Protein AF-A0A834JEW9-F1 (afdb_monomer_lite)

Foldseek 3Di:
DVVVVLVVCVLVVDQPQPAQEAEDEPPPCDPVNVVSVCVRHVNHDYDYDYPVCVVVVVVVVVVVVLQVVQQPDQWDAWQNDTDGQVVVFVVQCVDPQFVGKTWGWDQDPPTGTDIDIDTDGDPPDPDDPVVVLVVQCVDPVRVVD

Secondary structure (DSSP, 8-state):
-HHHHHHTTHHHHS--TT--EEEEESS---HHHHHHHHHH-TT-EEEEE-GGGHHHHHHHHHHHHHHHHHHT-S-EEETTEEE-HHHHHHHHHTSTT-SEEEEEEEE-SSSBEEEEEEEE--TT----HHHHHHHHTT-TTTTT-

InterPro domains:
  IPR045851 AMP-binding enzyme domain superfamily [G3DSA:3.30.300.30] (73-140)

Structure (mmCIF, N/CA/C/O backbone):
data_AF-A0A834JEW9-F1
#
_entry.id   AF-A0A834JEW9-F1
#
loop_
_atom_site.group_PDB
_atom_site.id
_atom_site.type_symbol
_atom_site.label_atom_id
_atom_site.label_alt_id
_atom_site.label_comp_id
_atom_site.label_asym_id
_atom_site.label_entity_id
_atom_site.label_seq_id
_atom_site.pdbx_PDB_ins_code
_atom_site.Cartn_x
_atom_site.Cartn_y
_atom_site.Cartn_z
_atom_site.occupancy
_atom_site.B_iso_or_equiv
_atom_site.auth_seq_id
_atom_site.auth_comp_id
_atom_site.auth_asym_id
_atom_site.auth_atom_id
_atom_site.pdbx_PDB_model_num
ATOM 1 N N . MET A 1 1 ? -5.432 -29.467 -17.049 1.00 59.66 1 MET A N 1
ATOM 2 C CA . MET A 1 1 ? -4.707 -30.247 -16.002 1.00 59.66 1 MET A CA 1
ATOM 3 C C . MET A 1 1 ? -5.603 -30.745 -14.854 1.00 59.66 1 MET A C 1
ATOM 5 O O . MET A 1 1 ? -5.379 -31.842 -14.351 1.00 59.66 1 MET A O 1
ATOM 9 N N . VAL A 1 2 ? -6.652 -30.005 -14.470 1.00 64.12 2 VAL A N 1
ATOM 10 C CA . VAL A 1 2 ? -7.563 -30.345 -13.351 1.00 64.12 2 VAL A CA 1
ATOM 11 C C . VAL A 1 2 ? -8.273 -31.698 -13.517 1.00 64.12 2 VAL A C 1
ATOM 13 O O . VAL A 1 2 ? -8.364 -32.460 -12.560 1.00 64.12 2 VAL A O 1
ATOM 16 N N . ASN A 1 3 ? -8.682 -32.073 -14.735 1.00 66.00 3 ASN A N 1
ATOM 17 C CA . ASN A 1 3 ? -9.286 -33.392 -14.996 1.00 66.00 3 ASN A CA 1
ATOM 18 C C . ASN A 1 3 ? -8.348 -34.562 -14.642 1.00 66.00 3 ASN A C 1
ATOM 20 O O . ASN A 1 3 ? -8.814 -35.622 -14.229 1.00 66.00 3 ASN A O 1
ATOM 24 N N . ARG A 1 4 ? -7.027 -34.369 -14.766 1.00 68.94 4 ARG A N 1
ATOM 25 C CA . ARG A 1 4 ? -6.020 -35.367 -14.379 1.00 68.94 4 ARG A CA 1
ATOM 26 C C . ARG A 1 4 ? -5.915 -35.485 -12.855 1.00 68.94 4 ARG A C 1
ATOM 28 O O . ARG A 1 4 ? -5.814 -36.596 -12.355 1.00 68.94 4 ARG A O 1
ATOM 35 N N . LEU A 1 5 ? -6.020 -34.364 -12.135 1.00 68.38 5 LEU A N 1
ATOM 36 C CA . LEU A 1 5 ? -6.044 -34.316 -10.664 1.00 68.38 5 LEU A CA 1
ATOM 37 C C . LEU A 1 5 ? -7.340 -34.895 -10.073 1.00 68.38 5 LEU A C 1
ATOM 39 O O . LEU A 1 5 ? -7.310 -35.604 -9.073 1.00 68.38 5 LEU A O 1
ATOM 43 N N . LEU A 1 6 ? -8.484 -34.643 -10.713 1.00 70.62 6 LEU A N 1
ATOM 44 C CA . LEU A 1 6 ? -9.760 -35.263 -10.343 1.00 70.62 6 LEU A CA 1
ATOM 45 C C . LEU A 1 6 ? -9.722 -36.788 -10.513 1.00 70.62 6 LEU A C 1
ATOM 47 O O . LEU A 1 6 ? -10.286 -37.520 -9.702 1.00 70.62 6 LEU A O 1
ATOM 51 N N . ARG A 1 7 ? -9.041 -37.272 -11.560 1.00 72.25 7 ARG A N 1
ATOM 52 C CA . ARG A 1 7 ? -8.896 -38.705 -11.854 1.00 72.25 7 ARG A CA 1
ATOM 53 C C . ARG A 1 7 ? -7.857 -39.416 -10.988 1.00 72.25 7 ARG A C 1
ATOM 55 O O . ARG A 1 7 ? -8.023 -40.605 -10.746 1.00 72.25 7 ARG A O 1
ATOM 62 N N . SER A 1 8 ? -6.825 -38.725 -10.503 1.00 74.38 8 SER A N 1
ATOM 63 C CA . SER A 1 8 ? -5.750 -39.341 -9.710 1.00 74.38 8 SER A CA 1
ATOM 64 C C . SER A 1 8 ? -6.145 -39.695 -8.272 1.00 74.38 8 SER A C 1
ATOM 66 O O . SER A 1 8 ? -5.367 -40.321 -7.561 1.00 74.38 8 SER A O 1
ATOM 68 N N . GLY A 1 9 ? -7.354 -39.332 -7.829 1.00 70.19 9 GLY A N 1
ATOM 69 C CA . GLY A 1 9 ? -7.906 -39.776 -6.546 1.00 70.19 9 GLY A CA 1
ATOM 70 C C . GLY A 1 9 ? -7.392 -39.021 -5.316 1.00 70.19 9 GLY A C 1
ATOM 71 O O . GLY A 1 9 ? -7.828 -39.332 -4.210 1.00 70.19 9 GLY A O 1
ATOM 72 N N . TYR A 1 10 ? -6.545 -37.996 -5.474 1.00 70.19 10 TYR A N 1
ATOM 73 C CA . TYR A 1 10 ? -6.052 -37.185 -4.347 1.00 70.19 10 TYR A CA 1
ATOM 74 C C . TYR A 1 10 ? -7.182 -36.544 -3.530 1.00 70.19 10 TYR A C 1
ATOM 76 O O . TYR A 1 10 ? -7.119 -36.543 -2.305 1.00 70.19 10 TYR A O 1
ATOM 84 N N . PHE A 1 11 ? -8.258 -36.099 -4.185 1.00 67.75 11 PHE A N 1
ATOM 85 C CA . PHE A 1 11 ? -9.433 -35.511 -3.525 1.00 67.75 11 PHE A CA 1
ATOM 86 C C . PHE A 1 11 ? -10.236 -36.495 -2.660 1.00 67.75 11 PHE A C 1
ATOM 88 O O . PHE A 1 11 ? -11.065 -36.070 -1.866 1.00 67.75 11 PHE A O 1
ATOM 95 N N . LYS A 1 12 ? -9.999 -37.807 -2.798 1.00 70.69 12 LYS A N 1
ATOM 96 C CA . LYS A 1 12 ? -10.557 -38.827 -1.895 1.00 70.69 12 LYS A CA 1
ATOM 97 C C . LYS A 1 12 ? -9.656 -39.090 -0.690 1.00 70.69 12 LYS A C 1
ATOM 99 O O . LYS A 1 12 ? -10.127 -39.597 0.319 1.00 70.69 12 LYS A O 1
ATOM 104 N N . LYS A 1 13 ? -8.359 -38.798 -0.820 1.00 72.19 13 LYS A N 1
ATOM 105 C CA . LYS A 1 13 ? -7.328 -39.101 0.181 1.00 72.19 13 LYS A CA 1
ATOM 106 C C . LYS A 1 13 ? -7.145 -37.966 1.193 1.00 72.19 13 LYS A C 1
ATOM 108 O O . LYS A 1 13 ? -6.768 -38.230 2.327 1.00 72.19 13 LYS A O 1
ATOM 113 N N . TYR A 1 14 ? -7.419 -36.727 0.785 1.00 63.47 14 TYR A N 1
ATOM 114 C CA . TYR A 1 14 ? -7.261 -35.523 1.600 1.00 63.47 14 TYR A CA 1
ATOM 115 C C . TYR A 1 14 ? -8.575 -34.743 1.675 1.00 63.47 14 TYR A C 1
ATOM 117 O O . TYR A 1 14 ? -9.266 -34.595 0.667 1.00 63.47 14 TYR A O 1
ATOM 125 N N . ASN A 1 15 ? -8.912 -34.222 2.858 1.00 65.12 15 ASN A N 1
ATOM 126 C CA . ASN A 1 15 ? -10.096 -33.385 3.037 1.00 65.12 15 ASN A CA 1
ATOM 127 C C . ASN A 1 15 ? -9.853 -31.996 2.425 1.00 65.12 15 ASN A C 1
ATOM 129 O O . ASN A 1 15 ? -9.040 -31.222 2.923 1.00 65.12 15 ASN A O 1
ATOM 133 N N . VAL A 1 16 ? -10.566 -31.689 1.343 1.00 67.44 16 VAL A N 1
ATOM 134 C CA . VAL A 1 16 ? -10.445 -30.435 0.579 1.00 67.44 16 VAL A CA 1
ATOM 135 C C . VAL A 1 16 ? -11.651 -29.504 0.743 1.00 67.44 16 VAL A C 1
ATOM 137 O O . VAL A 1 16 ? -11.764 -28.503 0.040 1.00 67.44 16 VAL A O 1
ATOM 140 N N . SER A 1 17 ? -12.533 -29.786 1.704 1.00 65.12 17 SER A N 1
ATOM 141 C CA . SER A 1 17 ? -13.801 -29.060 1.899 1.00 65.12 17 SER A CA 1
ATOM 142 C C . SER A 1 17 ? -13.626 -27.575 2.249 1.00 65.12 17 SER A C 1
ATOM 144 O O . SER A 1 17 ? -14.564 -26.794 2.120 1.00 65.12 17 SER A O 1
ATOM 146 N N . ILE A 1 18 ? -12.425 -27.180 2.688 1.00 69.31 18 ILE A N 1
ATOM 147 C CA . ILE A 1 18 ? -12.067 -25.803 3.067 1.00 69.31 18 ILE A CA 1
ATOM 148 C C . ILE A 1 18 ? -11.867 -24.907 1.832 1.00 69.31 18 ILE A C 1
ATOM 150 O O . ILE A 1 18 ? -11.905 -23.683 1.937 1.00 69.31 18 ILE A O 1
ATOM 154 N N . ILE A 1 19 ? -11.657 -25.487 0.647 1.00 67.69 19 ILE A N 1
ATOM 155 C CA . ILE A 1 19 ? -11.382 -24.713 -0.564 1.00 67.69 19 ILE A CA 1
ATOM 156 C C . ILE A 1 19 ? -12.644 -23.949 -0.988 1.00 67.69 19 ILE A C 1
ATOM 158 O O . ILE A 1 19 ? -13.613 -24.531 -1.469 1.00 67.69 19 ILE A O 1
ATOM 162 N N . THR A 1 20 ? -12.608 -22.625 -0.845 1.00 66.12 20 THR A N 1
ATOM 163 C CA . THR A 1 20 ? -13.730 -21.722 -1.156 1.00 66.12 20 THR A CA 1
ATOM 164 C C . THR A 1 20 ? -13.669 -21.130 -2.560 1.00 66.12 20 THR A C 1
ATOM 166 O O . THR A 1 20 ? -14.707 -20.804 -3.131 1.00 66.12 20 THR A O 1
ATOM 169 N N . LYS A 1 21 ? -12.477 -20.990 -3.151 1.00 73.69 21 LYS A N 1
ATOM 170 C CA . LYS A 1 21 ? -12.285 -20.431 -4.498 1.00 73.69 21 LYS A CA 1
ATOM 171 C C . LYS A 1 21 ? -11.303 -21.274 -5.290 1.00 73.69 21 LYS A C 1
ATOM 173 O O . LYS A 1 21 ? -10.227 -21.600 -4.795 1.00 73.69 21 LYS A O 1
ATOM 178 N N . VAL A 1 22 ? -11.668 -21.600 -6.524 1.00 70.25 22 VAL A N 1
ATOM 179 C CA . VAL A 1 22 ? -10.838 -22.395 -7.430 1.00 70.25 22 VAL A CA 1
ATOM 180 C C . VAL A 1 22 ? -10.768 -21.701 -8.773 1.00 70.25 22 VAL A C 1
ATOM 182 O O . VAL A 1 22 ? -11.793 -21.461 -9.409 1.00 70.25 22 VAL A O 1
ATOM 185 N N . TYR A 1 23 ? -9.546 -21.396 -9.194 1.00 72.25 23 TYR A N 1
ATOM 186 C CA . TYR A 1 23 ? -9.267 -20.809 -10.495 1.00 72.25 23 TYR A CA 1
ATOM 187 C C . TYR A 1 23 ? -8.914 -21.924 -11.471 1.00 72.25 23 TYR A C 1
ATOM 189 O O . TYR A 1 23 ? -8.018 -22.729 -11.209 1.00 72.25 23 TYR A O 1
ATOM 197 N N . VAL A 1 24 ? -9.659 -22.003 -12.570 1.00 71.25 24 VAL A N 1
ATOM 198 C CA . VAL A 1 24 ? -9.440 -23.005 -13.614 1.00 71.25 24 VAL A CA 1
ATOM 199 C C . VAL A 1 24 ? -9.161 -22.281 -14.920 1.00 71.25 24 VAL A C 1
ATOM 201 O O . VAL A 1 24 ? -10.003 -21.526 -15.401 1.00 71.25 24 VAL A O 1
ATOM 204 N N . ASP A 1 25 ? -7.968 -22.523 -15.452 1.00 64.56 25 ASP A N 1
ATOM 205 C CA . ASP A 1 25 ? -7.504 -22.030 -16.750 1.00 64.56 25 ASP A CA 1
ATOM 206 C C . ASP A 1 25 ? -8.060 -22.900 -17.895 1.00 64.56 25 ASP A C 1
ATOM 208 O O . ASP A 1 25 ? -8.418 -24.063 -17.654 1.00 64.56 25 ASP A O 1
ATOM 212 N N . ASP A 1 26 ? -8.096 -22.361 -19.119 1.00 60.44 26 ASP A N 1
ATOM 213 C CA . ASP A 1 26 ? -8.899 -22.774 -20.299 1.00 60.44 26 ASP A CA 1
ATOM 214 C C . ASP A 1 26 ? -8.728 -24.223 -20.833 1.00 60.44 26 ASP A C 1
ATOM 216 O O . ASP A 1 26 ? -9.263 -24.616 -21.871 1.00 60.44 26 ASP A O 1
ATOM 220 N N . SER A 1 27 ? -8.073 -25.115 -20.090 1.00 56.97 27 SER A N 1
ATOM 221 C CA . SER A 1 27 ? -8.093 -26.551 -20.378 1.00 56.97 27 SER A CA 1
ATOM 222 C C . SER A 1 27 ? -9.473 -27.174 -20.093 1.00 56.97 27 SER A C 1
ATOM 224 O O . SER A 1 27 ? -9.742 -27.583 -18.965 1.00 56.97 27 SER A O 1
ATOM 226 N N . ILE A 1 28 ? -10.331 -27.262 -21.122 1.00 59.53 28 ILE A N 1
ATOM 227 C CA . ILE A 1 28 ? -11.612 -28.007 -21.233 1.00 59.53 28 ILE A CA 1
ATOM 228 C C . ILE A 1 28 ? -12.122 -28.551 -19.883 1.00 59.53 28 ILE A C 1
ATOM 230 O O . ILE A 1 28 ? -12.046 -29.748 -19.563 1.00 59.53 28 ILE A O 1
ATOM 234 N N . PHE A 1 29 ? -12.644 -27.650 -19.050 1.00 68.44 29 PHE A N 1
ATOM 235 C CA . PHE A 1 29 ? -13.302 -28.021 -17.805 1.00 68.44 29 PHE A CA 1
ATOM 236 C C . PHE A 1 29 ? -14.787 -28.252 -18.083 1.00 68.44 29 PHE A C 1
ATOM 238 O O . PHE A 1 29 ? -15.613 -27.342 -18.015 1.00 68.44 29 PHE A O 1
ATOM 245 N N . THR A 1 30 ? -15.104 -29.486 -18.483 1.00 67.81 30 THR A N 1
ATOM 246 C CA . THR A 1 30 ? -16.472 -29.890 -18.835 1.00 67.81 30 THR A CA 1
ATOM 247 C C . THR A 1 30 ? -17.425 -29.765 -17.643 1.00 67.81 30 THR A C 1
ATOM 249 O O . THR A 1 30 ? -17.023 -29.969 -16.495 1.00 67.81 30 THR A O 1
ATOM 252 N N . SER A 1 31 ? -18.715 -29.526 -17.903 1.00 72.25 31 SER A N 1
ATOM 253 C CA . SER A 1 31 ? -19.759 -29.446 -16.865 1.00 72.25 31 SER A CA 1
ATOM 254 C C . SER A 1 31 ? -19.787 -30.688 -15.966 1.00 72.25 31 SER A C 1
ATOM 256 O O . SER A 1 31 ? -20.034 -30.605 -14.767 1.00 72.25 31 SER A O 1
ATOM 258 N N . ARG A 1 32 ? -19.444 -31.856 -16.521 1.00 76.56 32 ARG A N 1
ATOM 259 C CA . ARG A 1 32 ? -19.343 -33.111 -15.768 1.00 76.56 32 ARG A CA 1
ATOM 260 C C . ARG A 1 32 ? -18.185 -33.104 -14.768 1.00 76.56 32 ARG A C 1
ATOM 262 O O . ARG A 1 32 ? -18.350 -33.566 -13.640 1.00 76.56 32 ARG A O 1
ATOM 269 N N . SER A 1 33 ? -17.028 -32.570 -15.160 1.00 74.06 33 SER A N 1
ATOM 270 C CA . SER A 1 33 ? -15.881 -32.384 -14.263 1.00 74.06 33 SER A CA 1
ATOM 271 C C . SER A 1 33 ? -16.184 -31.376 -13.160 1.00 74.06 33 SER A C 1
ATOM 273 O O . SER A 1 33 ? -15.780 -31.589 -12.021 1.00 74.06 33 SER A O 1
ATOM 275 N N . GLN A 1 34 ? -16.946 -30.329 -13.480 1.00 75.44 34 GLN A N 1
ATOM 276 C CA . GLN A 1 34 ? -17.407 -29.333 -12.518 1.00 75.44 34 GLN A CA 1
ATOM 277 C C . GLN A 1 34 ? -18.321 -29.936 -11.451 1.00 75.44 34 GLN A C 1
ATOM 279 O O . GLN A 1 34 ? -18.061 -29.764 -10.264 1.00 75.44 34 GLN A O 1
ATOM 284 N N . ILE A 1 35 ? -19.328 -30.708 -11.861 1.00 78.00 35 ILE A N 1
ATOM 285 C CA . ILE A 1 35 ? -20.231 -31.407 -10.936 1.00 78.00 35 ILE A CA 1
ATOM 286 C C . ILE A 1 35 ? -19.445 -32.388 -10.060 1.00 78.00 35 ILE A C 1
ATOM 288 O O . ILE A 1 35 ? -19.649 -32.460 -8.851 1.00 78.00 35 ILE A O 1
ATOM 292 N N . ASN A 1 36 ? -18.506 -33.132 -10.651 1.00 77.75 36 ASN A N 1
ATOM 293 C CA . ASN A 1 36 ? -17.656 -34.042 -9.888 1.00 77.75 36 ASN A CA 1
ATOM 294 C C . ASN A 1 36 ? -16.746 -33.309 -8.898 1.00 77.75 36 ASN A C 1
ATOM 296 O O . ASN A 1 36 ? -16.523 -33.827 -7.812 1.00 77.75 36 ASN A O 1
ATOM 300 N N . PHE A 1 37 ? -16.245 -32.123 -9.241 1.00 77.56 37 PHE A N 1
ATOM 301 C CA . PHE A 1 37 ? -15.456 -31.298 -8.329 1.00 77.56 37 PHE A CA 1
ATOM 302 C C . PHE A 1 37 ? -16.311 -30.747 -7.179 1.00 77.56 37 PHE A C 1
ATOM 304 O O . PHE A 1 37 ? -15.913 -30.833 -6.020 1.00 77.56 37 PHE A O 1
ATOM 311 N N . GLN A 1 38 ? -17.524 -30.274 -7.474 1.00 79.06 38 GLN A N 1
ATOM 312 C CA . GLN A 1 38 ? -18.466 -29.768 -6.469 1.00 79.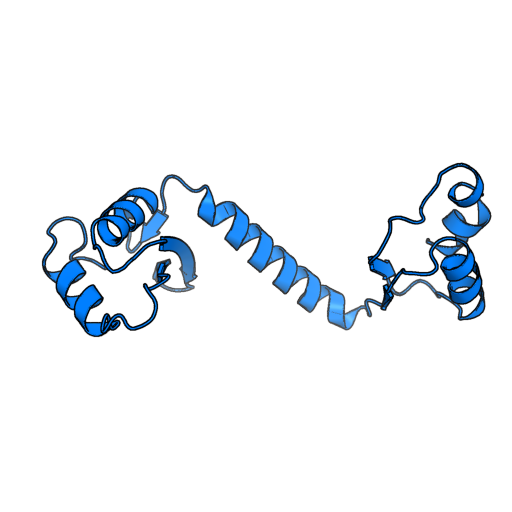06 38 GLN A CA 1
ATOM 313 C C . GLN A 1 38 ? -18.889 -30.832 -5.447 1.00 79.06 38 GLN A C 1
ATOM 315 O O . GLN A 1 38 ? -19.174 -30.489 -4.306 1.00 79.06 38 GLN A O 1
ATOM 320 N N . LYS A 1 39 ? -18.854 -32.126 -5.797 1.00 80.56 39 LYS A N 1
ATOM 321 C CA . LYS A 1 39 ? -19.064 -33.210 -4.818 1.00 80.56 39 LYS A CA 1
ATOM 322 C C . LYS A 1 39 ? -17.997 -33.248 -3.723 1.00 80.56 39 LYS A C 1
ATOM 324 O O . LYS A 1 39 ? -18.304 -33.648 -2.607 1.00 80.56 39 LYS A O 1
ATOM 329 N N . PHE A 1 40 ? -16.759 -32.870 -4.041 1.00 75.44 40 PHE A N 1
ATOM 330 C CA . PHE A 1 40 ? -15.663 -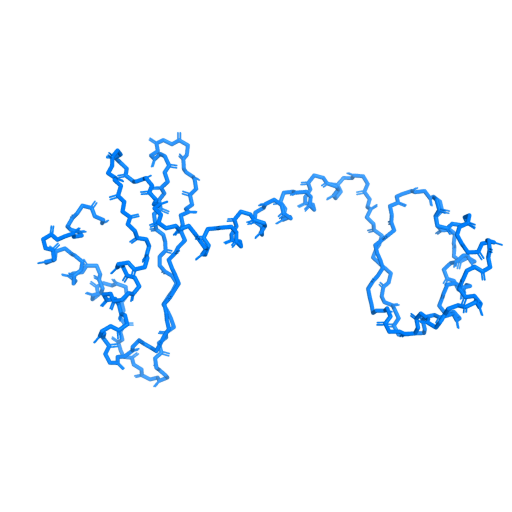32.820 -3.068 1.00 75.44 40 PHE A CA 1
ATOM 331 C C . PHE A 1 40 ? -15.587 -31.464 -2.360 1.00 75.44 40 PHE A C 1
ATOM 333 O O . PHE A 1 40 ? -15.199 -31.407 -1.197 1.00 75.44 40 PHE A O 1
ATOM 340 N N . CYS A 1 41 ? -15.979 -30.388 -3.046 1.00 73.88 41 CYS A N 1
ATOM 341 C CA . CYS A 1 41 ? -15.938 -29.024 -2.526 1.00 73.88 41 CYS A CA 1
ATOM 342 C C . CYS A 1 41 ? -17.295 -28.319 -2.742 1.00 73.88 41 CYS A C 1
ATOM 344 O O . CYS A 1 41 ? -17.419 -27.511 -3.672 1.00 73.88 41 CYS A O 1
ATOM 346 N N . PRO A 1 42 ? -18.317 -28.597 -1.908 1.00 73.50 42 PRO A N 1
ATOM 347 C CA . PRO A 1 42 ? -19.685 -28.110 -2.123 1.00 73.50 42 PRO A CA 1
ATOM 348 C C . PRO A 1 42 ? -19.814 -26.585 -2.022 1.00 73.50 42 PRO A C 1
ATOM 350 O O . PRO A 1 42 ? -20.632 -25.992 -2.716 1.00 73.50 42 PRO A O 1
ATOM 353 N N . ASN A 1 43 ? -18.955 -25.941 -1.227 1.00 73.50 43 ASN A N 1
ATOM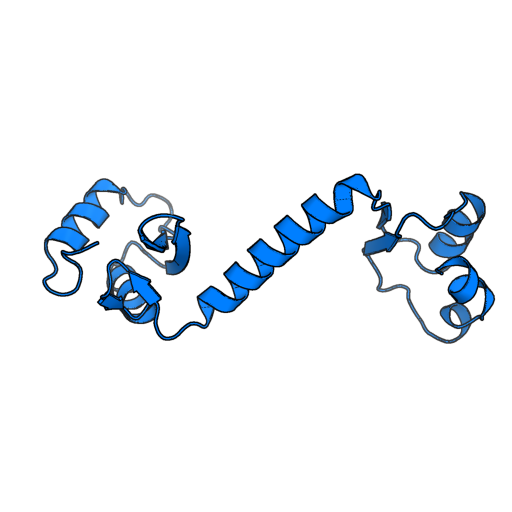 354 C CA . ASN A 1 43 ? -18.955 -24.489 -1.022 1.00 73.50 43 ASN A CA 1
ATOM 355 C C . ASN A 1 43 ? -17.976 -23.739 -1.944 1.00 73.50 43 ASN A C 1
ATOM 357 O O . ASN A 1 43 ? -17.703 -22.558 -1.724 1.00 73.50 43 ASN A O 1
ATOM 361 N N . SER A 1 44 ? -17.393 -24.413 -2.941 1.00 74.44 44 SER A N 1
ATOM 362 C CA . SER A 1 44 ? -16.372 -23.804 -3.797 1.00 74.44 44 SER A CA 1
ATOM 363 C C . SER A 1 44 ? -16.970 -23.014 -4.965 1.00 74.44 44 SER A C 1
ATOM 365 O O . SER A 1 44 ? -17.784 -23.519 -5.741 1.00 74.44 44 SER A O 1
ATOM 367 N N . TYR A 1 45 ? -16.506 -21.776 -5.133 1.00 73.50 45 TYR A N 1
ATOM 368 C CA . TYR A 1 45 ? -16.759 -20.964 -6.320 1.00 73.50 45 TYR A CA 1
ATOM 369 C C . TYR A 1 45 ? -15.686 -21.249 -7.370 1.00 73.50 45 TYR A C 1
ATOM 371 O O . TYR A 1 45 ? -14.491 -21.061 -7.122 1.00 73.50 45 TYR A O 1
ATOM 379 N N . ILE A 1 46 ? -16.114 -21.694 -8.551 1.00 70.50 46 ILE A N 1
ATOM 380 C CA . ILE A 1 46 ? -15.216 -21.993 -9.668 1.00 70.50 46 ILE A CA 1
ATOM 381 C C . ILE A 1 46 ? -15.192 -20.784 -10.593 1.00 70.50 46 ILE A C 1
ATOM 383 O O . ILE A 1 46 ? -16.189 -20.466 -11.240 1.00 70.50 46 ILE A O 1
ATOM 387 N N . ILE A 1 47 ? -14.043 -20.119 -10.647 1.00 69.25 47 ILE A N 1
ATOM 388 C CA . ILE A 1 47 ? -13.808 -18.964 -11.506 1.00 69.25 47 ILE A CA 1
ATOM 389 C C . ILE A 1 47 ? -13.014 -19.456 -12.713 1.00 69.25 47 ILE A C 1
ATOM 391 O O . ILE A 1 47 ? -11.871 -19.901 -12.582 1.00 69.25 47 ILE A O 1
ATOM 395 N N . LYS A 1 48 ? -13.643 -19.404 -13.890 1.00 67.19 48 LYS A N 1
ATOM 396 C CA . LYS A 1 48 ? -12.983 -19.706 -15.162 1.00 67.19 48 LYS A CA 1
ATOM 397 C C . LYS A 1 48 ? -12.170 -18.493 -15.592 1.00 67.19 48 LYS A C 1
ATOM 399 O O . LYS A 1 48 ? -12.715 -17.395 -15.696 1.00 67.19 48 LYS A O 1
ATOM 404 N N . MET A 1 49 ? -10.877 -18.698 -15.793 1.00 58.25 49 MET A N 1
ATOM 405 C CA . MET A 1 49 ? -9.986 -17.687 -16.344 1.00 58.25 49 MET A CA 1
ATOM 406 C C . MET A 1 49 ? -9.852 -17.971 -17.834 1.00 58.25 49 MET A C 1
ATOM 408 O O . MET A 1 49 ? -9.334 -19.016 -18.208 1.00 58.25 49 MET A O 1
ATOM 412 N N . TYR A 1 50 ? -10.385 -17.066 -18.651 1.00 61.19 50 TYR A N 1
ATOM 413 C CA . TYR A 1 50 ? -10.211 -17.112 -20.099 1.00 61.19 50 TYR A CA 1
ATOM 414 C C . TYR A 1 50 ? -8.860 -16.492 -20.467 1.00 61.19 50 TYR A C 1
ATOM 416 O O . TYR A 1 50 ? -8.424 -15.563 -19.782 1.00 61.19 50 TYR A O 1
ATOM 424 N N . GLU A 1 51 ? -8.221 -16.936 -21.550 1.00 59.59 51 GLU A N 1
ATOM 425 C CA . GLU A 1 51 ? -6.912 -16.418 -22.000 1.00 59.59 51 GLU A CA 1
ATOM 426 C C . GLU A 1 51 ? -6.841 -14.874 -22.044 1.00 59.59 51 GLU A C 1
ATOM 428 O O . GLU A 1 51 ? -5.839 -14.277 -21.662 1.00 59.59 51 GLU A O 1
ATOM 433 N N . TRP A 1 52 ? -7.930 -14.184 -22.403 1.00 56.19 52 TRP A N 1
ATOM 434 C CA . TRP A 1 52 ? -7.983 -12.711 -22.436 1.00 56.19 52 TRP A CA 1
ATOM 435 C C . TRP A 1 52 ? -8.060 -12.040 -21.060 1.00 56.19 52 TRP A C 1
ATOM 437 O O . TRP A 1 52 ? -7.734 -10.862 -20.919 1.00 56.19 52 TRP A O 1
ATOM 447 N N . LEU A 1 53 ? -8.467 -12.776 -20.027 1.00 54.34 53 LEU A N 1
ATOM 448 C CA . LEU A 1 53 ? -8.408 -12.310 -18.646 1.00 54.34 53 LEU A CA 1
ATOM 449 C C . LEU A 1 53 ? -7.020 -12.530 -18.043 1.00 54.34 53 LEU A C 1
ATOM 451 O O . LEU A 1 53 ? -6.710 -11.843 -17.079 1.00 54.34 53 LEU A O 1
ATOM 455 N N . GLN A 1 54 ? -6.169 -13.415 -18.581 1.00 59.81 54 GLN A N 1
ATOM 456 C CA . GLN A 1 54 ? -4.807 -13.621 -18.067 1.00 59.81 54 GLN A CA 1
ATOM 457 C C . GLN A 1 54 ? -3.979 -12.330 -17.988 1.00 59.81 54 GLN A C 1
ATOM 459 O O . GLN A 1 54 ? -3.417 -12.092 -16.921 1.00 59.81 54 GLN A O 1
ATOM 464 N N . PRO A 1 55 ? -3.927 -11.446 -19.007 1.00 60.94 55 PRO A N 1
ATOM 465 C CA . PRO A 1 55 ? -3.220 -10.175 -18.869 1.00 60.94 55 PRO A CA 1
ATOM 466 C C . PRO A 1 55 ? -3.869 -9.259 -17.826 1.00 60.94 55 PRO A C 1
ATOM 468 O O . PRO A 1 55 ? -3.157 -8.564 -17.112 1.00 60.94 55 PRO A O 1
ATOM 471 N N . VAL A 1 56 ? -5.199 -9.286 -17.671 1.00 60.25 56 VAL A N 1
ATOM 472 C CA . VAL A 1 56 ? -5.919 -8.482 -16.664 1.00 60.25 56 VAL A CA 1
ATOM 473 C C . VAL A 1 56 ? -5.655 -9.004 -15.249 1.00 60.25 56 VAL A C 1
ATOM 475 O O . VAL A 1 56 ? -5.393 -8.226 -14.339 1.00 60.25 56 VAL A O 1
ATOM 478 N N . ILE A 1 57 ? -5.669 -10.320 -15.057 1.00 64.69 57 ILE A N 1
ATOM 479 C CA . ILE A 1 57 ? -5.356 -11.005 -13.802 1.00 64.69 57 ILE A CA 1
ATOM 480 C C . ILE A 1 57 ? -3.887 -10.812 -13.457 1.00 64.69 57 ILE A C 1
ATOM 482 O O . ILE A 1 57 ? -3.580 -10.485 -12.315 1.00 64.69 57 ILE A O 1
ATOM 486 N N . LEU A 1 58 ? -2.979 -10.971 -14.420 1.00 60.31 58 LEU A N 1
ATOM 487 C CA . LEU A 1 58 ? -1.559 -10.708 -14.232 1.00 60.31 58 LEU A CA 1
ATOM 488 C C . LEU A 1 58 ? -1.356 -9.243 -13.846 1.00 60.31 58 LEU A C 1
ATOM 490 O O . LEU A 1 58 ? -0.720 -8.967 -12.845 1.00 60.31 58 LEU A O 1
ATOM 494 N N . PHE A 1 59 ? -1.998 -8.302 -14.536 1.00 57.72 59 PHE A N 1
ATOM 495 C CA . PHE A 1 59 ? -1.915 -6.885 -14.196 1.00 57.72 59 PHE A CA 1
ATOM 496 C C . PHE A 1 59 ? -2.445 -6.589 -12.784 1.00 57.72 59 PHE A C 1
ATOM 498 O O . PHE A 1 59 ? -1.776 -5.908 -12.008 1.00 57.72 59 PHE A O 1
ATOM 505 N N . ILE A 1 60 ? -3.606 -7.137 -12.409 1.00 61.09 60 ILE A N 1
ATOM 506 C CA . ILE A 1 60 ? -4.180 -6.985 -11.063 1.00 61.09 60 ILE A CA 1
ATOM 507 C C . ILE A 1 60 ? -3.258 -7.607 -10.011 1.00 61.09 60 ILE A C 1
ATOM 509 O O . ILE A 1 60 ? -2.954 -6.965 -9.010 1.00 61.09 60 ILE A O 1
ATOM 513 N N . THR A 1 61 ? -2.786 -8.834 -10.231 1.00 64.62 61 THR A N 1
ATOM 514 C CA . THR A 1 61 ? -1.899 -9.535 -9.294 1.00 64.62 61 THR A CA 1
ATOM 515 C C . THR A 1 61 ? -0.559 -8.824 -9.164 1.00 64.62 61 THR A C 1
ATOM 517 O O . THR A 1 61 ? -0.132 -8.594 -8.042 1.00 64.62 61 THR A O 1
ATOM 520 N N . THR A 1 62 ? 0.058 -8.368 -10.256 1.00 63.47 62 THR A N 1
ATOM 521 C CA . THR A 1 62 ? 1.285 -7.562 -10.225 1.00 63.47 62 THR A CA 1
ATOM 522 C C . THR A 1 62 ? 1.066 -6.242 -9.487 1.00 63.47 62 THR A C 1
ATOM 524 O O . THR A 1 62 ? 1.901 -5.871 -8.668 1.00 63.47 62 THR A O 1
ATOM 527 N N . ARG A 1 63 ? -0.061 -5.540 -9.690 1.00 64.00 63 ARG A N 1
ATOM 528 C CA . ARG A 1 63 ? -0.350 -4.310 -8.930 1.00 64.00 63 ARG A CA 1
ATOM 529 C C . ARG A 1 63 ? -0.582 -4.583 -7.443 1.00 64.00 63 ARG A C 1
ATOM 531 O O . ARG A 1 63 ? -0.082 -3.816 -6.630 1.00 64.00 63 ARG A O 1
ATOM 538 N N . ILE A 1 64 ? -1.290 -5.657 -7.085 1.00 67.94 64 ILE A N 1
ATOM 539 C CA . ILE A 1 64 ? -1.509 -6.054 -5.684 1.00 67.94 64 ILE A CA 1
ATOM 540 C C . ILE A 1 64 ? -0.193 -6.489 -5.030 1.00 67.94 64 ILE A C 1
ATOM 542 O O . ILE A 1 64 ? 0.076 -6.096 -3.903 1.00 67.94 64 ILE A O 1
ATOM 546 N N . ILE A 1 65 ? 0.646 -7.259 -5.725 1.00 65.00 65 ILE A N 1
ATOM 547 C CA . ILE A 1 65 ? 1.960 -7.683 -5.227 1.00 65.00 65 ILE A CA 1
ATOM 548 C C . ILE A 1 65 ? 2.864 -6.464 -5.033 1.00 65.00 65 ILE A C 1
ATOM 550 O O . ILE A 1 65 ? 3.452 -6.324 -3.968 1.00 65.00 65 ILE A O 1
ATOM 554 N N . ASN A 1 66 ? 2.919 -5.542 -5.997 1.00 61.75 66 ASN A N 1
ATOM 555 C CA . ASN A 1 66 ? 3.692 -4.306 -5.856 1.00 61.75 66 ASN A CA 1
ATOM 556 C C . ASN A 1 66 ? 3.171 -3.436 -4.705 1.00 61.75 66 ASN A C 1
ATOM 558 O O . ASN A 1 66 ? 3.971 -2.876 -3.964 1.00 61.75 66 ASN A O 1
ATOM 562 N N . PHE A 1 67 ? 1.852 -3.375 -4.506 1.00 65.56 67 PHE A N 1
ATOM 563 C CA . PHE A 1 67 ? 1.245 -2.706 -3.354 1.00 65.56 67 PHE A CA 1
ATOM 564 C C . PHE A 1 67 ? 1.653 -3.374 -2.030 1.00 65.56 67 PHE A C 1
ATOM 566 O O . PHE A 1 67 ? 2.099 -2.703 -1.108 1.00 65.56 67 PHE A O 1
ATOM 573 N N . LEU A 1 68 ? 1.589 -4.701 -1.929 1.00 66.94 68 LEU A N 1
ATOM 574 C CA . LEU A 1 68 ? 2.017 -5.419 -0.722 1.00 66.94 68 LEU A CA 1
ATOM 575 C C . LEU A 1 68 ? 3.520 -5.263 -0.449 1.00 66.94 68 LEU A C 1
ATOM 577 O O . LEU A 1 68 ? 3.920 -5.133 0.703 1.00 66.94 68 LEU A O 1
ATOM 581 N N . LEU A 1 69 ? 4.346 -5.234 -1.498 1.00 64.00 69 LEU A N 1
ATOM 582 C CA . LEU A 1 69 ? 5.779 -4.967 -1.383 1.00 64.00 69 LEU A CA 1
ATOM 583 C C . LEU A 1 69 ? 6.055 -3.527 -0.930 1.00 64.00 69 LEU A C 1
ATOM 585 O O . LEU A 1 69 ? 6.955 -3.321 -0.122 1.00 64.00 69 LEU A O 1
ATOM 589 N N . SER A 1 70 ? 5.274 -2.550 -1.405 1.00 60.22 70 SER A N 1
ATOM 590 C CA . SER A 1 70 ? 5.443 -1.136 -1.040 1.00 60.22 70 SER A CA 1
ATOM 591 C C . SER A 1 70 ? 5.210 -0.852 0.443 1.00 60.22 70 SER A C 1
ATOM 593 O O . SER A 1 70 ? 5.919 -0.035 1.015 1.00 60.22 70 SER A O 1
ATOM 595 N N . ILE A 1 71 ? 4.291 -1.579 1.091 1.00 65.12 71 ILE A N 1
ATOM 596 C CA . ILE A 1 71 ? 3.987 -1.406 2.523 1.00 65.12 71 ILE A CA 1
ATOM 597 C C . ILE A 1 71 ? 5.215 -1.705 3.401 1.00 65.12 71 ILE A C 1
ATOM 599 O O . ILE A 1 71 ? 5.373 -1.110 4.460 1.00 65.12 71 ILE A O 1
ATOM 603 N N . ASN A 1 72 ? 6.106 -2.593 2.949 1.00 65.94 72 ASN A N 1
ATOM 604 C CA . ASN A 1 72 ? 7.318 -2.971 3.680 1.00 65.94 72 ASN A CA 1
ATOM 605 C C . ASN A 1 72 ? 8.590 -2.289 3.145 1.00 65.94 72 ASN A C 1
ATOM 607 O O . ASN A 1 72 ? 9.693 -2.658 3.550 1.00 65.94 72 ASN A O 1
ATOM 611 N N . LYS A 1 73 ? 8.483 -1.333 2.211 1.00 68.44 73 LYS A N 1
ATOM 612 C CA . LYS A 1 73 ? 9.658 -0.597 1.727 1.00 68.44 73 LYS A CA 1
ATOM 613 C C . LYS A 1 73 ? 10.130 0.382 2.800 1.00 68.44 73 LYS A C 1
ATOM 615 O O . LYS A 1 73 ? 9.384 1.248 3.233 1.00 68.44 73 LYS A O 1
ATOM 620 N N . GLU A 1 74 ? 11.407 0.316 3.160 1.00 76.88 74 GLU A N 1
ATOM 621 C CA . GLU A 1 74 ? 12.005 1.287 4.088 1.00 76.88 74 GLU A CA 1
ATOM 622 C C . GLU A 1 74 ? 12.296 2.644 3.417 1.00 76.88 74 GLU A C 1
ATOM 624 O O . GLU A 1 74 ? 12.368 3.671 4.098 1.00 76.88 74 GLU A O 1
ATOM 629 N N . ILE A 1 75 ? 12.455 2.663 2.084 1.00 82.06 75 ILE A N 1
ATOM 630 C CA . ILE A 1 75 ? 12.869 3.829 1.285 1.00 82.06 75 ILE A CA 1
ATOM 631 C C . ILE A 1 75 ? 12.086 3.878 -0.041 1.00 82.06 75 ILE A C 1
ATOM 633 O O . ILE A 1 75 ? 11.959 2.864 -0.727 1.00 82.06 75 ILE A O 1
ATOM 637 N N . MET A 1 76 ? 11.630 5.075 -0.419 1.00 84.06 76 MET A N 1
ATOM 638 C CA . MET A 1 76 ? 11.005 5.436 -1.701 1.00 84.06 76 MET A CA 1
ATOM 639 C C . MET A 1 76 ? 11.838 6.514 -2.405 1.00 84.06 76 MET A C 1
ATOM 641 O O . MET A 1 76 ? 12.468 7.337 -1.734 1.00 84.06 76 MET A O 1
ATOM 645 N N . LYS A 1 77 ? 11.818 6.561 -3.740 1.00 82.50 77 LYS A N 1
ATOM 646 C CA . LYS A 1 77 ? 12.516 7.583 -4.537 1.00 82.50 77 LYS A CA 1
ATOM 647 C C . LYS A 1 77 ? 11.529 8.516 -5.228 1.00 82.50 77 LYS A C 1
ATOM 649 O O . LYS A 1 77 ? 10.953 8.168 -6.250 1.00 82.50 77 LYS A O 1
ATOM 654 N N . TYR A 1 78 ? 11.414 9.740 -4.727 1.00 82.75 78 TYR A N 1
ATOM 655 C CA . TYR A 1 78 ? 10.599 10.782 -5.349 1.00 82.75 78 TYR A CA 1
ATOM 656 C C . TYR A 1 78 ? 11.487 11.947 -5.783 1.00 82.75 78 TYR A C 1
ATOM 658 O O . TYR A 1 78 ? 12.172 12.545 -4.955 1.00 82.75 78 TYR A O 1
ATOM 666 N N . LYS A 1 79 ? 11.498 12.268 -7.084 1.00 80.88 79 LYS A N 1
ATOM 667 C CA . LYS A 1 79 ? 12.300 13.367 -7.667 1.00 80.88 79 LYS A CA 1
ATOM 668 C C . LYS A 1 79 ? 13.781 13.330 -7.261 1.00 80.88 79 LYS A C 1
ATOM 670 O O . LYS A 1 79 ? 14.343 14.342 -6.846 1.00 80.88 79 LYS A O 1
ATOM 675 N N . SER A 1 80 ? 14.406 12.153 -7.344 1.00 80.38 80 SER A N 1
ATOM 676 C CA . SER A 1 80 ? 15.800 11.911 -6.922 1.00 80.38 80 SER A CA 1
ATOM 677 C C . SER A 1 80 ? 16.077 12.069 -5.417 1.00 80.38 80 SER A C 1
ATOM 679 O O . SER A 1 80 ? 17.233 12.000 -5.001 1.00 80.38 80 SER A O 1
ATOM 681 N N . ILE A 1 81 ? 15.042 12.236 -4.588 1.00 82.62 81 ILE A N 1
ATOM 682 C CA . ILE A 1 81 ? 15.135 12.294 -3.126 1.00 82.62 81 ILE A CA 1
ATOM 683 C C . ILE A 1 81 ? 14.699 10.946 -2.555 1.00 82.62 81 ILE A C 1
ATOM 685 O O . ILE A 1 81 ? 13.673 10.390 -2.949 1.00 82.62 81 ILE A O 1
ATOM 689 N N . GLN A 1 82 ? 15.478 10.426 -1.609 1.00 84.69 82 GLN A N 1
ATOM 690 C CA . GLN A 1 82 ? 15.112 9.237 -0.847 1.00 84.69 82 GLN A CA 1
ATOM 691 C C . GLN A 1 82 ? 14.273 9.631 0.365 1.00 84.69 82 GLN A C 1
ATOM 693 O O . GLN A 1 82 ? 14.702 10.431 1.195 1.00 84.69 82 GLN A O 1
ATOM 698 N N . ILE A 1 83 ? 13.077 9.060 0.465 1.00 86.06 83 ILE A N 1
ATOM 699 C CA . ILE A 1 83 ? 12.120 9.356 1.528 1.00 86.06 83 ILE A CA 1
ATOM 700 C C . ILE A 1 83 ? 11.640 8.040 2.122 1.00 86.06 83 ILE A C 1
ATOM 702 O O . ILE A 1 83 ? 11.229 7.143 1.393 1.00 86.06 83 ILE A O 1
ATOM 706 N N . SER A 1 84 ? 11.660 7.923 3.447 1.00 86.69 84 SER A N 1
ATOM 707 C CA . SER A 1 84 ? 11.074 6.763 4.116 1.00 86.69 84 SER A CA 1
ATOM 708 C C . SER A 1 84 ? 9.554 6.941 4.251 1.00 86.69 84 SER A C 1
ATOM 710 O O . SER A 1 84 ? 9.125 7.976 4.781 1.00 86.69 84 SER A O 1
ATOM 712 N N . PRO A 1 85 ? 8.730 5.969 3.809 1.00 85.62 85 PRO A N 1
ATOM 713 C CA . PRO A 1 85 ? 7.274 6.056 3.928 1.00 85.62 85 PRO A CA 1
ATOM 714 C C . PRO A 1 85 ? 6.850 6.114 5.396 1.00 85.62 85 PRO A C 1
ATOM 716 O O . PRO A 1 85 ? 6.016 6.943 5.757 1.00 85.62 85 PRO A O 1
ATOM 719 N N . SER A 1 86 ? 7.522 5.357 6.269 1.00 85.56 86 SER A N 1
ATOM 720 C CA . SER A 1 86 ? 7.264 5.354 7.712 1.00 85.56 86 SER A CA 1
ATOM 721 C C . SER A 1 86 ? 7.411 6.743 8.337 1.00 85.56 86 SER A C 1
ATOM 723 O O . SER A 1 86 ? 6.656 7.105 9.236 1.00 85.56 86 SER A O 1
ATOM 725 N N . LYS A 1 87 ? 8.335 7.578 7.838 1.00 87.38 87 LYS A N 1
ATOM 726 C CA . LYS A 1 87 ? 8.504 8.954 8.336 1.00 87.38 87 LYS A CA 1
ATOM 727 C C . LYS A 1 87 ? 7.267 9.814 8.041 1.00 87.38 87 LYS A C 1
ATOM 729 O O . LYS A 1 87 ? 6.871 10.633 8.869 1.00 87.38 87 LYS A O 1
ATOM 734 N N . ILE A 1 88 ? 6.651 9.616 6.876 1.00 87.06 88 ILE A N 1
ATOM 735 C CA . ILE A 1 88 ? 5.418 10.302 6.469 1.00 87.06 88 ILE A CA 1
ATOM 736 C C . ILE A 1 88 ? 4.222 9.755 7.265 1.00 87.06 88 ILE A C 1
ATOM 738 O O . ILE A 1 88 ? 3.375 10.529 7.713 1.00 87.06 88 ILE A O 1
ATOM 742 N N . GLU A 1 89 ? 4.159 8.442 7.484 1.00 87.50 89 GLU A N 1
ATOM 743 C CA . GLU A 1 89 ? 3.107 7.800 8.282 1.00 87.50 89 GLU A CA 1
ATOM 744 C C . GLU A 1 89 ? 3.104 8.303 9.724 1.00 87.50 89 GLU A C 1
ATOM 746 O O . GLU A 1 89 ? 2.069 8.771 10.190 1.00 87.50 89 GLU A O 1
ATOM 751 N N . ILE A 1 90 ? 4.264 8.310 10.391 1.00 86.88 90 ILE A N 1
ATOM 752 C CA . ILE A 1 90 ? 4.426 8.838 11.754 1.00 86.88 90 ILE A CA 1
ATOM 753 C C . ILE A 1 90 ? 4.005 10.311 11.811 1.00 86.88 90 ILE A C 1
ATOM 755 O O . ILE A 1 90 ? 3.308 10.732 12.737 1.00 86.88 90 ILE A O 1
ATOM 759 N N . PHE A 1 91 ? 4.377 11.104 10.800 1.00 87.69 91 PHE A N 1
ATOM 760 C CA . PHE A 1 91 ? 3.970 12.504 10.717 1.00 87.69 91 PHE A CA 1
ATOM 761 C C . PHE A 1 91 ? 2.445 12.657 10.664 1.00 87.69 91 PHE A C 1
ATOM 763 O O . PHE A 1 91 ? 1.891 13.484 11.386 1.00 87.69 91 PHE A O 1
ATOM 770 N N . PHE A 1 92 ? 1.742 11.859 9.860 1.00 85.12 92 PHE A N 1
ATOM 771 C CA . PHE A 1 92 ? 0.283 11.928 9.797 1.00 85.12 92 PHE A CA 1
ATOM 772 C C . PHE A 1 92 ? -0.409 11.313 11.021 1.00 85.12 92 PHE A C 1
ATOM 774 O O . PHE A 1 92 ? -1.401 11.880 11.475 1.00 85.12 92 PHE A O 1
ATOM 781 N N . GLN A 1 93 ? 0.120 10.221 11.580 1.00 85.62 93 GLN A N 1
ATOM 782 C CA . GLN A 1 93 ? -0.380 9.579 12.804 1.00 85.62 93 GLN A CA 1
ATOM 783 C C . GLN A 1 93 ? -0.237 10.479 14.038 1.00 85.62 93 GLN A C 1
ATOM 785 O O . GLN A 1 93 ? -1.022 10.371 14.975 1.00 85.62 93 GLN A O 1
ATOM 790 N N . SER A 1 94 ? 0.709 11.427 14.032 1.00 84.94 94 SER A N 1
ATOM 791 C CA . SER A 1 94 ? 0.802 12.450 15.084 1.00 84.94 94 SER A CA 1
ATOM 792 C C . SER A 1 94 ? -0.450 13.337 15.179 1.00 84.94 94 SER A C 1
ATOM 794 O O . SER A 1 94 ? -0.691 13.978 16.204 1.00 84.94 94 SER A O 1
ATOM 796 N N . HIS A 1 95 ? -1.278 13.382 14.127 1.00 84.06 95 HIS A N 1
ATOM 797 C CA . HIS A 1 95 ? -2.522 14.133 14.143 1.00 84.06 95 HIS A CA 1
ATOM 798 C C . HIS A 1 95 ? -3.643 13.304 14.789 1.00 84.06 95 HIS A C 1
ATOM 800 O O . HIS A 1 95 ? -4.072 12.291 14.256 1.00 84.06 95 HIS A O 1
ATOM 806 N N . THR A 1 96 ? -4.219 13.820 15.878 1.00 81.00 96 THR A N 1
ATOM 807 C CA . THR A 1 96 ? -5.319 13.200 16.655 1.00 81.00 96 THR A CA 1
ATOM 808 C C . THR A 1 96 ? -6.538 12.722 15.856 1.00 81.00 96 THR A C 1
ATOM 810 O O . THR A 1 96 ? -7.284 11.867 16.319 1.00 81.00 96 THR A O 1
ATOM 813 N N . ASP A 1 97 ? -6.769 13.277 14.665 1.00 84.62 97 ASP A N 1
ATOM 814 C CA . ASP A 1 97 ? -7.918 12.954 13.811 1.00 84.62 97 ASP A CA 1
ATOM 815 C C . ASP A 1 97 ? -7.636 11.806 12.819 1.00 84.62 97 ASP A C 1
ATOM 817 O O . ASP A 1 97 ? -8.487 11.487 11.975 1.00 84.62 97 ASP A O 1
ATOM 821 N N . V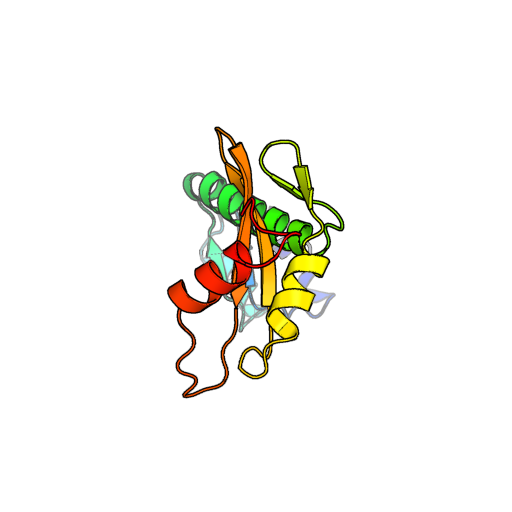AL A 1 98 ? -6.437 11.222 12.893 1.00 85.00 98 VAL A N 1
ATOM 822 C CA . VAL A 1 98 ? -5.891 10.244 11.954 1.00 85.00 98 VAL A CA 1
ATOM 823 C C . VAL A 1 98 ? -5.460 8.983 12.709 1.00 85.00 98 VAL A C 1
ATOM 825 O O . VAL A 1 98 ? -4.335 8.915 13.195 1.00 85.00 98 VAL A O 1
ATOM 828 N N . PRO A 1 99 ? -6.343 7.977 12.830 1.00 80.88 99 PRO A N 1
ATOM 829 C CA . PRO A 1 99 ? -6.005 6.732 13.515 1.00 80.88 99 PRO A CA 1
ATOM 830 C C . PRO A 1 99 ? -4.978 5.889 12.753 1.00 80.88 99 PRO A C 1
ATOM 832 O O . PRO A 1 99 ? -4.109 5.287 13.369 1.00 80.88 99 PRO A O 1
ATOM 835 N N . GLU A 1 100 ? -5.071 5.836 11.422 1.00 81.75 100 GLU A N 1
ATOM 836 C CA . GLU A 1 100 ? -4.237 4.961 10.595 1.00 81.75 100 GLU A CA 1
ATOM 837 C C . GLU A 1 100 ? -3.859 5.644 9.284 1.00 81.75 100 GLU A C 1
ATOM 839 O O . GLU A 1 100 ? -4.658 6.369 8.676 1.00 81.75 100 GLU A O 1
ATOM 844 N N . VAL A 1 101 ? -2.625 5.395 8.852 1.00 84.38 101 VAL A N 1
ATOM 845 C CA . VAL A 1 101 ? -2.040 5.947 7.631 1.00 84.38 101 VAL A CA 1
ATOM 846 C C . VAL A 1 101 ? -1.177 4.880 7.004 1.00 84.38 101 VAL A C 1
ATOM 848 O O . VAL A 1 101 ? -0.399 4.247 7.709 1.00 84.38 101 VAL A O 1
ATOM 851 N N . VAL A 1 102 ? -1.308 4.728 5.694 1.00 83.56 102 VAL A N 1
ATOM 852 C CA . VAL A 1 102 ? -0.440 3.874 4.888 1.00 83.56 102 VAL A CA 1
ATOM 853 C C . VAL A 1 102 ? 0.070 4.698 3.720 1.00 83.56 102 VAL A C 1
ATOM 855 O O . VAL A 1 102 ? -0.725 5.302 2.995 1.00 83.56 102 VAL A O 1
ATOM 858 N N . VAL A 1 103 ? 1.383 4.752 3.537 1.00 84.38 103 VAL A N 1
ATOM 859 C CA . VAL A 1 103 ? 2.021 5.469 2.432 1.00 84.38 103 VAL A CA 1
ATOM 860 C C . VAL A 1 103 ? 2.558 4.460 1.432 1.00 84.38 103 VAL A C 1
ATOM 862 O O . VAL A 1 103 ? 3.296 3.551 1.782 1.00 84.38 103 VAL A O 1
ATOM 865 N N . VAL A 1 104 ? 2.173 4.634 0.172 1.00 81.56 104 VAL A N 1
ATOM 866 C CA . VAL A 1 104 ? 2.545 3.742 -0.925 1.00 81.56 104 VAL A CA 1
ATOM 867 C C . VAL A 1 104 ? 3.166 4.544 -2.047 1.00 81.56 104 VAL A C 1
ATOM 869 O O . VAL A 1 104 ? 2.639 5.581 -2.448 1.00 81.56 104 VAL A O 1
ATOM 872 N N . ASP A 1 105 ? 4.260 4.038 -2.590 1.00 78.50 105 ASP A N 1
ATOM 873 C CA . ASP A 1 105 ? 4.873 4.552 -3.796 1.00 78.50 105 ASP A CA 1
ATOM 874 C C . ASP A 1 105 ? 4.159 4.003 -5.041 1.00 78.50 105 ASP A C 1
ATOM 876 O O . ASP A 1 105 ? 3.953 2.800 -5.210 1.00 78.50 105 ASP A O 1
ATOM 880 N N . ILE A 1 106 ? 3.734 4.900 -5.930 1.00 76.12 106 ILE A N 1
ATOM 881 C CA . ILE A 1 106 ? 3.172 4.518 -7.223 1.00 76.12 106 ILE A CA 1
ATOM 882 C C . ILE A 1 106 ? 4.171 4.887 -8.315 1.00 76.12 106 ILE A C 1
ATOM 884 O O . ILE A 1 106 ? 4.449 6.077 -8.483 1.00 76.12 106 ILE A O 1
ATOM 888 N N . PRO A 1 107 ? 4.667 3.911 -9.099 1.00 68.94 107 PRO A N 1
ATOM 889 C CA . PRO A 1 107 ? 5.575 4.207 -10.195 1.00 68.94 107 PRO A CA 1
ATOM 890 C C . PRO A 1 107 ? 4.863 5.072 -11.241 1.00 68.94 107 PRO A C 1
ATOM 892 O O . PRO A 1 107 ? 3.762 4.737 -11.696 1.00 68.94 107 PRO A O 1
ATOM 895 N N . TYR A 1 108 ? 5.494 6.184 -11.610 1.00 69.00 108 TYR A N 1
ATOM 896 C CA . TYR A 1 108 ? 5.031 7.125 -12.624 1.00 69.00 108 TYR A CA 1
ATOM 897 C C . TYR A 1 108 ? 6.068 7.220 -13.741 1.00 69.00 108 TYR A C 1
ATOM 899 O O . TYR A 1 108 ? 7.260 7.322 -13.487 1.00 69.00 108 TYR A O 1
ATOM 907 N N . ILE A 1 109 ? 5.608 7.240 -14.994 1.00 59.22 109 ILE A N 1
ATOM 908 C CA . ILE A 1 109 ? 6.474 7.136 -16.185 1.00 59.22 109 ILE A CA 1
ATOM 909 C C . ILE A 1 109 ? 7.504 8.283 -16.284 1.00 59.22 109 ILE A C 1
ATOM 911 O O . ILE A 1 109 ? 8.551 8.104 -16.895 1.00 59.22 109 ILE A O 1
ATOM 915 N N . LEU A 1 110 ? 7.216 9.452 -15.698 1.00 63.19 110 LEU A N 1
ATOM 916 C CA . LEU A 1 110 ? 8.038 10.666 -15.816 1.00 63.19 110 LEU A CA 1
ATOM 917 C C . LEU A 1 110 ? 8.735 11.099 -14.515 1.00 63.19 110 LEU A C 1
ATOM 919 O O . LEU A 1 110 ? 9.645 11.917 -14.576 1.00 63.19 110 LEU A O 1
A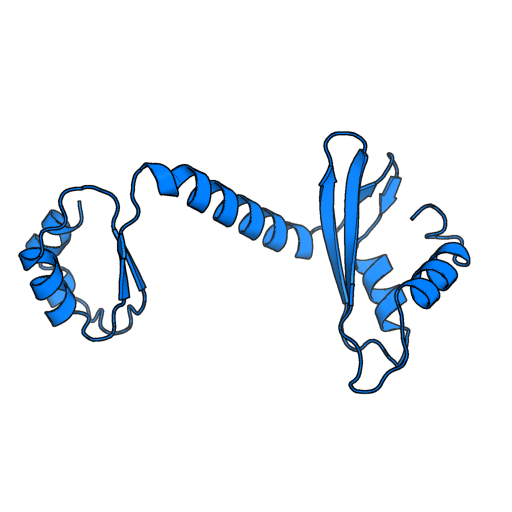TOM 923 N N . GLU A 1 111 ? 8.307 10.604 -13.350 1.00 56.56 111 GLU A N 1
ATOM 924 C CA . GLU A 1 111 ? 8.759 11.110 -12.039 1.00 56.56 111 GLU A CA 1
ATOM 925 C C . GLU A 1 111 ? 9.105 9.978 -11.055 1.00 56.56 111 GLU A C 1
ATOM 927 O O . GLU A 1 111 ? 8.780 10.072 -9.874 1.00 56.56 111 GLU A O 1
ATOM 932 N N . ASP A 1 112 ? 9.752 8.915 -11.547 1.00 70.38 112 ASP A N 1
ATOM 933 C CA . ASP A 1 112 ? 10.133 7.708 -10.795 1.00 70.38 112 ASP A CA 1
ATOM 934 C C . ASP A 1 112 ? 8.972 7.128 -9.968 1.00 70.38 112 ASP A C 1
ATOM 936 O O . ASP A 1 112 ? 8.132 6.393 -10.494 1.00 70.38 112 ASP A O 1
ATOM 940 N N . GLU A 1 113 ? 8.893 7.466 -8.680 1.00 74.00 113 GLU A N 1
ATOM 941 C CA . GLU A 1 113 ? 7.853 7.019 -7.763 1.00 74.00 113 GLU A CA 1
ATOM 942 C C . GLU A 1 113 ? 7.134 8.204 -7.107 1.00 74.00 113 GLU A C 1
ATOM 944 O O . GLU A 1 113 ? 7.756 9.077 -6.509 1.00 74.00 113 GLU A O 1
ATOM 949 N N . HIS A 1 114 ? 5.800 8.211 -7.154 1.00 79.50 114 HIS A N 1
ATOM 950 C CA . HIS A 1 114 ? 4.965 9.209 -6.488 1.00 79.50 114 HIS A CA 1
ATOM 951 C C . HIS A 1 114 ? 4.403 8.658 -5.170 1.00 79.50 114 HIS A C 1
ATOM 953 O O . HIS A 1 114 ? 3.659 7.671 -5.205 1.00 79.50 114 HIS A O 1
ATOM 959 N N . PRO A 1 115 ? 4.673 9.290 -4.015 1.00 81.06 115 PRO A N 1
ATOM 960 C CA . PRO A 1 115 ? 4.126 8.837 -2.746 1.00 81.06 115 PRO A CA 1
ATOM 961 C C . PRO A 1 115 ? 2.646 9.212 -2.627 1.00 81.06 115 PRO A C 1
ATOM 963 O O . PRO A 1 115 ? 2.246 10.369 -2.784 1.00 81.06 115 PRO A O 1
ATOM 966 N N . ILE A 1 116 ? 1.819 8.224 -2.308 1.00 81.75 116 ILE A N 1
ATOM 967 C CA . ILE A 1 116 ? 0.391 8.375 -2.054 1.00 81.75 116 ILE A CA 1
ATOM 968 C C . ILE A 1 116 ? 0.093 7.903 -0.638 1.00 81.75 116 ILE A C 1
ATOM 970 O O . ILE A 1 116 ? 0.272 6.737 -0.305 1.00 81.75 116 ILE A O 1
ATOM 974 N N . ALA A 1 117 ? -0.411 8.820 0.188 1.00 82.62 117 ALA A N 1
ATOM 975 C CA . ALA A 1 117 ? -0.863 8.516 1.538 1.00 82.62 117 ALA A CA 1
ATOM 976 C C . ALA A 1 117 ? -2.362 8.179 1.549 1.00 82.62 117 ALA A C 1
ATOM 978 O O . ALA A 1 117 ? -3.209 9.015 1.209 1.00 82.62 117 ALA A O 1
ATOM 979 N N . PHE A 1 118 ? -2.690 6.971 1.991 1.00 82.69 118 PHE A N 1
ATOM 980 C CA . PHE A 1 118 ? -4.032 6.552 2.364 1.00 82.69 118 PHE A CA 1
ATOM 981 C C . PHE A 1 118 ? -4.230 6.848 3.845 1.00 82.69 118 PHE A C 1
ATOM 983 O O . PHE A 1 118 ? -3.528 6.313 4.694 1.00 82.69 118 PHE A O 1
ATOM 990 N N . VAL A 1 119 ? -5.169 7.742 4.148 1.00 83.44 119 VAL A N 1
ATOM 991 C CA . VAL A 1 119 ? -5.400 8.242 5.506 1.00 83.44 119 VAL A CA 1
ATOM 992 C C . VAL A 1 119 ? -6.801 7.847 5.947 1.00 83.44 119 VAL A C 1
ATOM 994 O O . VAL A 1 119 ? -7.790 8.335 5.385 1.00 83.44 119 VAL A O 1
ATOM 997 N N . THR A 1 120 ? -6.888 7.009 6.974 1.00 82.69 120 THR A N 1
ATOM 998 C CA . THR A 1 120 ? -8.139 6.732 7.681 1.00 82.69 120 THR A CA 1
ATOM 999 C C . THR A 1 120 ? -8.425 7.901 8.616 1.00 82.69 120 THR A C 1
ATOM 1001 O O . THR A 1 120 ? -7.524 8.445 9.248 1.00 82.69 120 THR A O 1
ATOM 1004 N N . LYS A 1 121 ? -9.683 8.335 8.689 1.00 83.38 121 LYS A N 1
ATOM 1005 C CA . LYS A 1 121 ? -10.106 9.465 9.526 1.00 83.38 121 LYS A CA 1
ATOM 1006 C C . LYS A 1 121 ? -11.036 8.987 10.622 1.00 83.38 121 LYS A C 1
ATOM 1008 O O . LYS A 1 121 ? -11.855 8.102 10.382 1.00 83.38 121 LYS A O 1
ATOM 1013 N N . VAL A 1 122 ? -10.981 9.643 11.780 1.00 84.31 122 VAL A N 1
ATOM 1014 C CA . VAL A 1 122 ? -11.992 9.443 12.826 1.00 84.31 122 VAL A CA 1
ATOM 1015 C C . VAL A 1 122 ? -13.384 9.805 12.274 1.00 84.31 122 VAL A C 1
ATOM 1017 O O . VAL A 1 122 ? -13.526 10.843 11.611 1.00 84.31 122 VAL A O 1
ATOM 1020 N N . PRO A 1 123 ? -14.427 8.991 12.532 1.00 76.75 123 PRO A N 1
ATOM 1021 C CA . PRO A 1 123 ? -15.793 9.319 12.142 1.00 76.75 123 PRO A CA 1
ATOM 1022 C C . PRO A 1 123 ? -16.181 10.716 12.644 1.00 76.75 123 PRO A C 1
ATOM 1024 O O . PRO A 1 123 ? -15.996 11.024 13.817 1.00 76.75 123 PRO A O 1
ATOM 1027 N N . ARG A 1 124 ? -16.742 11.556 11.760 1.00 77.00 124 ARG A N 1
ATOM 1028 C CA . ARG A 1 124 ? -17.113 12.972 12.005 1.00 77.00 124 ARG A CA 1
ATOM 1029 C C . ARG A 1 124 ? -15.958 13.986 12.045 1.00 77.00 124 ARG A C 1
ATOM 1031 O O . ARG A 1 124 ? -16.223 15.169 12.271 1.00 77.00 124 ARG A 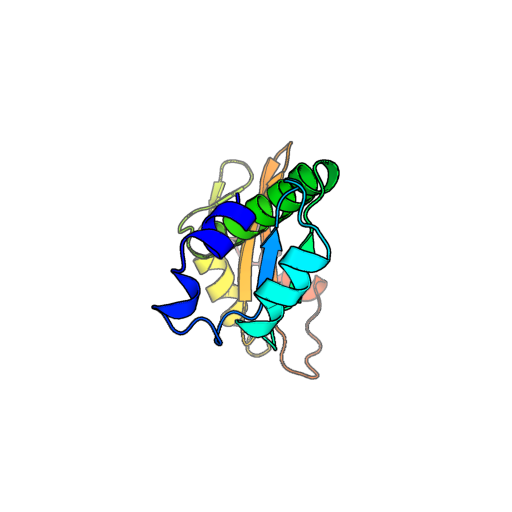O 1
ATOM 1038 N N . SER A 1 125 ? -14.711 13.595 11.768 1.00 78.12 125 SER A N 1
ATOM 1039 C CA . SER A 1 125 ? -13.612 14.566 11.674 1.00 78.12 125 SER A CA 1
ATOM 1040 C C . SER A 1 125 ? -13.727 15.436 10.410 1.00 78.12 125 SER A C 1
ATOM 1042 O O . SER A 1 125 ? -14.051 14.971 9.316 1.00 78.12 125 SER A O 1
ATOM 1044 N N . LYS A 1 126 ? -13.450 16.739 10.546 1.00 74.12 126 LYS A N 1
ATOM 1045 C CA . LYS A 1 126 ? -13.466 17.720 9.438 1.00 74.12 126 LYS A CA 1
ATOM 1046 C C . LYS A 1 126 ? -12.101 17.838 8.756 1.00 74.12 126 LYS A C 1
ATOM 1048 O O . LYS A 1 126 ? -11.703 18.920 8.319 1.00 74.12 126 LYS A O 1
ATOM 1053 N N . VAL A 1 127 ? -11.331 16.756 8.710 1.00 70.94 127 VAL A N 1
ATOM 1054 C CA . VAL A 1 127 ? -9.996 16.806 8.118 1.00 70.94 127 VAL A CA 1
ATOM 1055 C C . VAL A 1 127 ? -10.092 16.583 6.616 1.00 70.94 127 VAL A C 1
ATOM 1057 O O . VAL A 1 127 ? -10.598 15.567 6.148 1.00 70.94 127 VAL A O 1
ATOM 1060 N N . TYR A 1 128 ? -9.602 17.542 5.833 1.00 74.44 128 TYR A N 1
ATOM 1061 C CA . TYR A 1 128 ? -9.668 17.521 4.370 1.00 74.44 128 TYR A CA 1
ATOM 1062 C C . TYR A 1 128 ? -8.272 17.519 3.749 1.00 74.44 128 TYR A C 1
ATOM 1064 O O . TYR A 1 128 ? -7.322 18.043 4.331 1.00 74.44 128 TYR A O 1
ATOM 1072 N N . LYS A 1 129 ? -8.171 17.029 2.506 1.00 77.19 129 LYS A N 1
ATOM 1073 C CA . LYS A 1 129 ? -6.928 16.990 1.709 1.00 77.19 129 LYS A CA 1
ATOM 1074 C C . LYS A 1 129 ? -6.172 18.328 1.710 1.00 77.19 129 LYS A C 1
ATOM 1076 O O . LYS A 1 129 ? -4.953 18.355 1.822 1.00 77.19 129 LYS A O 1
ATOM 1081 N N . ARG A 1 130 ? -6.897 19.452 1.650 1.00 78.69 130 ARG A N 1
ATOM 1082 C CA . ARG A 1 130 ? -6.317 20.808 1.685 1.00 78.69 130 ARG A CA 1
ATOM 1083 C C . ARG A 1 130 ? -5.576 21.120 2.989 1.00 78.69 130 ARG A C 1
ATOM 1085 O O . ARG A 1 130 ? -4.546 21.783 2.939 1.00 78.69 130 ARG A O 1
ATOM 1092 N N . LYS A 1 131 ? -6.091 20.666 4.137 1.00 79.38 131 LYS A N 1
ATOM 1093 C CA . LYS A 1 131 ? -5.465 20.889 5.449 1.00 79.38 131 LYS A CA 1
ATOM 1094 C C . LYS A 1 131 ? -4.147 20.120 5.533 1.00 79.38 131 LYS A C 1
ATOM 1096 O O . LYS A 1 131 ? -3.142 20.711 5.898 1.00 79.38 131 LYS A O 1
ATOM 1101 N N . PHE A 1 132 ? -4.134 18.865 5.085 1.00 80.88 132 PHE A N 1
ATOM 1102 C CA . PHE A 1 132 ? -2.911 18.063 5.015 1.00 80.88 132 PHE A CA 1
ATOM 1103 C C . PHE A 1 132 ? -1.877 18.637 4.057 1.00 80.88 132 PHE A C 1
ATOM 1105 O O . PHE A 1 132 ? -0.728 18.779 4.445 1.00 80.88 132 PHE A O 1
ATOM 1112 N N . LYS A 1 133 ? -2.275 19.072 2.856 1.00 79.81 133 LYS A N 1
ATOM 1113 C CA . LYS A 1 133 ? -1.324 19.681 1.916 1.00 79.81 133 LYS A CA 1
ATOM 1114 C C . LYS A 1 133 ? -0.660 20.938 2.496 1.00 79.81 133 LYS A C 1
ATOM 1116 O O . LYS A 1 133 ? 0.534 21.127 2.325 1.00 79.81 133 LYS A O 1
ATOM 1121 N N . LYS A 1 134 ? -1.415 21.751 3.246 1.00 82.56 134 LYS A N 1
ATOM 1122 C CA . LYS A 1 134 ? -0.873 22.905 3.986 1.00 82.56 134 LYS A CA 1
ATOM 1123 C C . LYS A 1 134 ? 0.031 22.517 5.162 1.00 82.56 134 LYS A C 1
ATOM 1125 O O . LYS A 1 134 ? 0.874 23.318 5.545 1.00 82.56 134 LYS A O 1
ATOM 1130 N N . LEU A 1 135 ? -0.191 21.359 5.785 1.00 81.50 135 LEU A N 1
ATOM 1131 C CA . LEU A 1 135 ? 0.656 20.848 6.869 1.00 81.50 135 LEU A CA 1
ATOM 1132 C C . LEU A 1 135 ? 1.988 20.329 6.319 1.00 81.50 135 LEU A C 1
ATOM 1134 O O . LEU A 1 135 ? 3.032 20.651 6.872 1.00 81.50 135 LEU A O 1
ATOM 1138 N N . ILE A 1 136 ? 1.940 19.601 5.203 1.00 84.06 136 ILE A N 1
ATOM 1139 C CA . ILE A 1 136 ? 3.117 19.105 4.481 1.00 84.06 136 ILE A CA 1
ATOM 1140 C C . ILE A 1 136 ? 3.973 20.276 3.995 1.00 84.06 136 ILE A C 1
ATOM 1142 O O . ILE A 1 136 ? 5.156 20.319 4.294 1.00 84.06 136 ILE A O 1
ATOM 1146 N N . SER A 1 137 ? 3.357 21.283 3.362 1.00 82.38 137 SER A N 1
ATOM 1147 C CA . SER A 1 137 ? 4.058 22.466 2.839 1.00 82.38 137 SER A CA 1
ATOM 1148 C C . SER A 1 137 ? 4.615 23.415 3.906 1.00 82.38 137 SER A C 1
ATOM 1150 O O . SER A 1 137 ? 5.183 24.450 3.569 1.00 82.38 137 SER A O 1
ATOM 1152 N N . LYS A 1 138 ? 4.336 23.159 5.186 1.00 82.06 138 LYS A N 1
ATOM 1153 C CA . LYS A 1 138 ? 4.920 23.897 6.313 1.00 82.06 138 LYS A CA 1
ATOM 1154 C C . LYS A 1 138 ? 6.065 23.128 6.965 1.00 82.06 138 LYS A C 1
ATOM 1156 O O . LYS A 1 138 ? 6.783 23.715 7.768 1.00 82.06 138 LYS A O 1
ATOM 1161 N N . ASN A 1 139 ? 6.207 21.838 6.671 1.00 82.62 139 ASN A N 1
ATOM 1162 C CA . ASN A 1 139 ? 7.200 20.983 7.293 1.00 82.62 139 ASN A CA 1
ATOM 1163 C C . ASN A 1 139 ? 8.470 20.956 6.436 1.00 82.62 139 ASN A C 1
ATOM 1165 O O . ASN A 1 139 ? 8.452 20.444 5.319 1.00 82.62 139 ASN A O 1
ATOM 1169 N N . SER A 1 140 ? 9.583 21.457 6.982 1.00 73.50 140 SER A N 1
ATOM 1170 C CA . SER A 1 140 ? 10.898 21.491 6.323 1.00 73.50 140 SER A CA 1
ATOM 1171 C C . SER A 1 140 ? 11.285 20.167 5.666 1.00 73.50 140 SER A C 1
ATOM 1173 O O . SER A 1 140 ? 11.863 20.171 4.582 1.00 73.50 140 SER A O 1
ATOM 1175 N N . ASP A 1 141 ? 10.904 19.052 6.285 1.00 74.19 141 ASP A N 1
ATOM 1176 C CA . ASP A 1 141 ? 11.289 17.708 5.867 1.00 74.19 141 ASP A CA 1
ATOM 1177 C C . ASP A 1 141 ? 10.472 17.182 4.683 1.00 74.19 141 ASP A C 1
ATOM 1179 O O . ASP A 1 141 ? 10.911 16.251 4.017 1.00 74.19 141 ASP A O 1
ATOM 1183 N N . PHE A 1 142 ? 9.295 17.758 4.415 1.00 79.38 142 PHE A N 1
ATOM 1184 C CA . PHE A 1 142 ? 8.344 17.261 3.413 1.00 79.38 142 PHE A CA 1
ATOM 1185 C C . PHE A 1 142 ? 7.859 18.333 2.435 1.00 79.38 142 PHE A C 1
ATOM 1187 O O . PHE A 1 142 ? 7.004 18.052 1.604 1.00 79.38 142 PHE A O 1
ATOM 1194 N N . ASN A 1 143 ? 8.409 19.548 2.481 1.00 75.75 143 ASN A N 1
ATOM 1195 C CA . ASN A 1 143 ? 8.004 20.662 1.615 1.00 75.75 143 ASN A CA 1
ATOM 1196 C C . ASN A 1 143 ? 8.124 20.376 0.103 1.00 75.75 143 ASN A C 1
ATOM 1198 O O . ASN A 1 143 ? 7.564 21.118 -0.702 1.00 75.75 143 ASN A O 1
ATOM 1202 N N . HIS A 1 144 ? 8.869 19.340 -0.289 1.00 73.88 144 HIS A N 1
ATOM 1203 C CA . HIS A 1 144 ? 9.031 18.910 -1.678 1.00 73.88 144 HIS A CA 1
ATOM 1204 C C . HIS A 1 144 ? 7.872 18.029 -2.198 1.00 73.88 144 HIS A C 1
ATOM 1206 O O . HIS A 1 144 ? 7.782 17.833 -3.412 1.00 73.88 144 HIS A O 1
ATOM 1212 N N . LEU A 1 145 ? 6.997 17.527 -1.312 1.00 70.44 145 LEU A N 1
ATOM 1213 C CA . LEU A 1 145 ? 5.801 16.715 -1.607 1.00 70.44 145 LEU A CA 1
ATOM 1214 C C . LEU A 1 145 ? 4.561 17.582 -1.904 1.00 70.44 145 LEU A C 1
ATOM 1216 O O . LEU A 1 145 ? 3.855 17.291 -2.897 1.00 70.44 145 LEU A O 1
#

Radius of gyration: 23.39 Å; chains: 1; bounding box: 36×64×39 Å

Sequence (145 aa):
MVNRLLRSGYFKKYNVSIITKVYVDDSIFTSRSQINFQKFCPNSYIIKMYEWLQPVILFITTRIINFLLSINKEIMKYKSIQISPSKIEIFFQSHTDVPEVVVVDIPYILEDEHPIAFVTKVPRSKVYKRKFKKLISKNSDFNHL

Organism: Vespula germanica (NCBI:txid30212)

pLDDT: mean 73.63, std 8.75, range [54.34, 87.69]